Protein AF-A0A2D8XC23-F1 (afdb_monomer)

Nearest PDB structures (foldseek):
  6x6s-assembly1_BE  TM=3.545E-01  e=5.068E+00  Helicobacter pylori
  8ykc-assembly1_B  TM=3.978E-01  e=8.300E+00  Methylocapsa palsarum

Mean predicted aligned error: 5.04 Å

Secondary structure (DSSP, 8-state):
-PPPPPPPP-HHHHHHHHHHHH-HHHHHHHHHHHHHHHHHHHTTT-EEEEEESHHHHHHHHHHHHTT-S-TTEEEEEESS--

Solvent-accessible surface area (backbone atoms only — not comparable to full-atom values): 4935 Å² total; per-residue (Å²): 130,87,75,85,78,87,76,83,91,50,72,68,62,53,52,55,50,42,36,72,76,57,34,60,67,54,44,50,54,51,50,54,52,52,48,53,57,49,48,62,58,43,69,75,62,55,45,78,45,78,51,38,19,57,68,51,45,53,50,55,51,50,35,51,75,71,63,70,56,57,92,43,56,44,82,45,71,36,70,48,76,121

Sequence (82 aa):
LPGVQPTLFFAPSQIQKRNKDWGAEVLQAKISKAWGTFLASVDGWMKVERSGGRDVTKQVYLDVLEGKVAPESGKIISLWDI

pLDDT: mean 95.5, std 4.8, range [72.25, 98.56]

Foldseek 3Di:
DDDDDDDDDDPVVVQVVCCVVPNDVVVVVVVVVVVVVVVVVLVVQADEDEFEAQVVVVVVVVCVVVVVDDPNYHYDYYNHGD

Structure (mmCIF, N/CA/C/O backbone):
data_AF-A0A2D8XC23-F1
#
_entry.id   AF-A0A2D8XC23-F1
#
loop_
_atom_site.group_PDB
_atom_site.id
_atom_site.type_symbol
_atom_site.label_atom_id
_atom_site.label_alt_id
_atom_site.label_comp_id
_atom_site.label_asym_id
_atom_site.label_entity_id
_atom_site.label_seq_id
_atom_site.pdbx_PDB_ins_code
_atom_site.Cartn_x
_atom_site.Cartn_y
_atom_site.Cartn_z
_atom_site.occupancy
_atom_site.B_iso_or_equiv
_atom_site.auth_seq_id
_atom_site.auth_comp_id
_atom_site.auth_asym_id
_atom_site.auth_atom_id
_atom_site.pdbx_PDB_model_num
ATOM 1 N N . LEU A 1 1 ? -20.433 -31.167 17.565 1.00 72.25 1 LEU A N 1
ATOM 2 C CA . LEU A 1 1 ? -21.244 -29.929 17.477 1.00 72.25 1 LEU A CA 1
ATOM 3 C C . LEU A 1 1 ? -20.923 -29.253 16.149 1.00 72.25 1 LEU A C 1
ATOM 5 O O . LEU A 1 1 ? -19.751 -29.283 15.784 1.00 72.25 1 LEU A O 1
ATOM 9 N N . PRO A 1 2 ? -21.900 -28.703 15.410 1.00 81.06 2 PRO A N 1
ATOM 10 C CA . PRO A 1 2 ? -21.601 -27.912 14.218 1.00 81.06 2 PRO A CA 1
ATOM 11 C C . PRO A 1 2 ? -20.780 -26.672 14.615 1.00 81.06 2 PRO A C 1
ATOM 13 O O . PRO A 1 2 ? -21.072 -26.034 15.626 1.00 81.06 2 PRO A O 1
ATOM 16 N N . GLY A 1 3 ? -19.708 -26.387 13.872 1.00 83.00 3 GLY A N 1
ATOM 17 C CA . GLY A 1 3 ? -18.809 -25.258 14.135 1.00 83.00 3 GLY A CA 1
ATOM 18 C C . GLY A 1 3 ? -19.451 -23.897 13.850 1.00 83.00 3 GLY A C 1
ATOM 19 O O . GLY A 1 3 ? -20.521 -23.812 13.248 1.00 83.00 3 GLY A O 1
ATOM 20 N N . VAL A 1 4 ? -18.786 -22.819 14.278 1.00 87.19 4 VAL A N 1
ATOM 21 C CA . VAL A 1 4 ? -19.240 -21.441 14.030 1.00 87.19 4 VAL A CA 1
ATOM 22 C C . VAL A 1 4 ? -19.257 -21.169 12.524 1.00 87.19 4 VAL A C 1
ATOM 24 O O . VAL A 1 4 ? -18.274 -21.442 11.835 1.00 87.19 4 VAL A O 1
ATOM 27 N N . GLN A 1 5 ? -20.358 -20.614 12.008 1.00 87.81 5 GLN A N 1
ATOM 28 C CA . GLN A 1 5 ? -20.416 -20.190 10.610 1.00 87.81 5 GLN A CA 1
ATOM 29 C C . GLN A 1 5 ? -19.425 -19.040 10.349 1.00 87.81 5 GLN A C 1
ATOM 31 O O . GLN A 1 5 ? -19.418 -18.062 11.105 1.00 87.81 5 GLN A O 1
ATOM 36 N N . PRO A 1 6 ? -18.620 -19.104 9.272 1.00 86.19 6 PRO A N 1
ATOM 37 C CA . PRO A 1 6 ? -17.741 -18.007 8.891 1.00 86.19 6 PRO A CA 1
ATOM 38 C C . PRO A 1 6 ? -18.550 -16.738 8.618 1.00 86.19 6 PRO A C 1
ATOM 40 O O . PRO A 1 6 ? -19.511 -16.756 7.854 1.00 86.19 6 PRO A O 1
ATOM 43 N N . THR A 1 7 ? -18.147 -15.619 9.215 1.00 84.69 7 THR A N 1
ATOM 44 C CA . THR A 1 7 ? -18.690 -14.302 8.862 1.00 84.69 7 THR A CA 1
ATOM 45 C C . THR A 1 7 ? -17.714 -13.604 7.921 1.00 84.69 7 THR A C 1
ATOM 47 O O . THR A 1 7 ? -16.523 -13.526 8.223 1.00 84.69 7 THR A O 1
ATOM 50 N N . LEU A 1 8 ? -18.201 -13.086 6.792 1.00 88.94 8 LEU A N 1
ATOM 51 C CA . LEU A 1 8 ? -17.379 -12.313 5.858 1.00 88.94 8 LEU A CA 1
ATOM 52 C C . LEU A 1 8 ? -16.859 -11.028 6.517 1.00 88.94 8 LEU A C 1
ATOM 54 O O . LEU A 1 8 ? -17.584 -10.336 7.237 1.00 88.94 8 LEU A O 1
ATOM 58 N N . PHE A 1 9 ? -15.602 -10.683 6.237 1.00 90.12 9 PHE A N 1
ATOM 59 C CA . PHE A 1 9 ? -15.042 -9.404 6.652 1.00 90.12 9 PHE A CA 1
ATOM 60 C C . PHE A 1 9 ? -15.536 -8.299 5.716 1.00 90.12 9 PHE A C 1
ATOM 62 O O . PHE A 1 9 ? -15.241 -8.298 4.524 1.00 90.12 9 PHE A O 1
ATOM 69 N N . PHE A 1 10 ? -16.253 -7.328 6.275 1.00 93.25 10 PHE A N 1
ATOM 70 C CA . PHE A 1 10 ? -16.653 -6.113 5.578 1.00 93.25 10 PHE A CA 1
ATOM 71 C C . PHE A 1 10 ? -16.157 -4.912 6.383 1.00 93.25 10 PHE A C 1
ATOM 73 O O . PHE A 1 10 ? -16.649 -4.652 7.4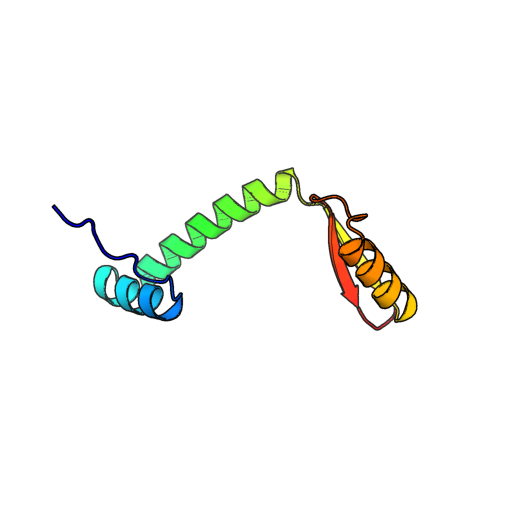80 1.00 93.25 10 PHE A O 1
ATOM 80 N N . ALA A 1 11 ? -15.150 -4.196 5.871 1.00 94.19 11 ALA A N 1
ATOM 81 C CA . ALA A 1 11 ? -14.475 -3.129 6.617 1.00 94.19 11 ALA A CA 1
ATOM 82 C C . ALA A 1 11 ? -15.439 -2.087 7.236 1.00 94.19 11 ALA A C 1
ATOM 84 O O . ALA A 1 11 ? -15.252 -1.741 8.406 1.00 94.19 11 ALA A O 1
ATOM 85 N N . PRO A 1 12 ? -16.519 -1.650 6.551 1.00 94.81 12 PRO A N 1
ATOM 86 C CA . PRO A 1 12 ? -17.477 -0.713 7.136 1.00 94.81 12 PRO A CA 1
ATOM 87 C C . PRO A 1 12 ? -18.181 -1.225 8.403 1.00 94.81 12 PRO A C 1
ATOM 89 O O . PRO A 1 12 ? -18.317 -0.469 9.366 1.00 94.81 12 PRO A O 1
ATOM 92 N N . SER A 1 13 ? -18.589 -2.502 8.455 1.00 95.38 13 SER A N 1
ATOM 93 C CA . SER A 1 13 ? -19.258 -3.055 9.647 1.00 95.38 13 SER A CA 1
ATOM 94 C C . SER A 1 13 ? -18.302 -3.164 10.837 1.00 95.38 13 SER A C 1
ATOM 96 O O . SER A 1 13 ? -18.702 -2.958 11.983 1.00 95.38 13 SER A O 1
ATOM 98 N N . GLN A 1 14 ? -17.014 -3.403 10.575 1.00 95.12 14 GLN A N 1
ATOM 99 C CA . GLN A 1 14 ? -15.985 -3.410 11.614 1.00 95.12 14 GLN A CA 1
ATOM 100 C C . GLN A 1 14 ? -15.724 -2.008 12.170 1.00 95.12 14 GLN A C 1
A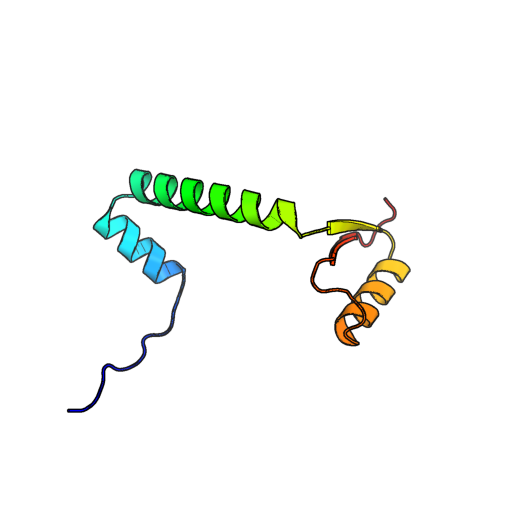TOM 102 O O . GLN A 1 14 ? -15.612 -1.860 13.385 1.00 95.12 14 GLN A O 1
ATOM 107 N N . ILE A 1 15 ? -15.704 -0.972 11.323 1.00 95.94 15 ILE A N 1
ATOM 108 C CA . ILE A 1 15 ? -15.602 0.424 11.780 1.00 95.94 15 ILE A CA 1
ATOM 109 C C . ILE A 1 15 ? -16.803 0.788 12.664 1.00 95.94 15 ILE A C 1
ATOM 111 O O . ILE A 1 15 ? -16.610 1.313 13.758 1.00 95.94 15 ILE A O 1
ATOM 115 N N . GLN A 1 16 ? -18.032 0.459 12.244 1.00 97.19 16 GLN A N 1
ATOM 116 C CA . GLN A 1 16 ? -19.241 0.707 13.044 1.00 97.19 16 GLN A CA 1
ATOM 117 C C . GLN A 1 16 ? -19.173 0.015 14.410 1.00 97.19 16 GLN A C 1
ATOM 119 O O . GLN A 1 16 ? -19.399 0.649 15.442 1.00 97.19 16 GLN A O 1
ATOM 124 N N . LYS A 1 17 ? -18.804 -1.272 14.425 1.00 96.31 17 LYS A N 1
ATOM 125 C CA . LYS A 1 17 ? -18.623 -2.039 15.659 1.00 96.31 17 LYS A CA 1
ATOM 126 C C . LYS A 1 17 ? -17.576 -1.399 16.571 1.00 96.31 17 LYS A C 1
ATOM 128 O O . LYS A 1 17 ? -17.848 -1.193 17.746 1.00 96.31 17 LYS A O 1
ATOM 133 N N . ARG A 1 18 ? -16.396 -1.047 16.051 1.00 97.50 18 ARG A N 1
ATOM 134 C CA . ARG A 1 18 ? -15.322 -0.464 16.871 1.00 97.50 18 ARG A CA 1
ATOM 135 C C . ARG A 1 18 ? -15.616 0.946 17.355 1.00 97.50 18 ARG A C 1
ATOM 137 O O . ARG A 1 18 ? -15.232 1.270 18.472 1.00 97.50 18 ARG A O 1
ATOM 144 N N . ASN A 1 19 ? -16.351 1.741 16.585 1.00 98.00 19 ASN A N 1
ATOM 145 C CA . ASN A 1 19 ? -16.870 3.015 17.071 1.00 98.00 19 ASN A CA 1
ATOM 146 C C . ASN A 1 19 ? -17.842 2.815 18.239 1.00 98.00 19 ASN A C 1
ATOM 148 O O . ASN A 1 19 ? -17.746 3.542 19.221 1.00 98.00 19 ASN A O 1
ATOM 152 N N . LYS A 1 20 ? -18.736 1.817 18.171 1.00 98.25 20 LYS A N 1
ATOM 153 C CA . LYS A 1 20 ? -19.635 1.481 19.286 1.00 98.25 20 LYS A CA 1
ATOM 154 C C . LYS A 1 20 ? -18.873 0.975 20.516 1.00 98.25 20 LYS A C 1
ATOM 156 O O . LYS A 1 20 ? -19.208 1.362 21.628 1.00 98.25 20 LYS A O 1
ATOM 161 N N . ASP A 1 21 ? -17.872 0.119 20.316 1.00 98.12 21 ASP A N 1
ATOM 162 C CA . ASP A 1 21 ? -17.125 -0.515 21.409 1.00 98.12 21 ASP A CA 1
ATOM 163 C C . ASP A 1 21 ? -16.161 0.459 22.111 1.00 98.12 21 ASP A C 1
ATOM 165 O O . ASP A 1 21 ? -15.960 0.357 23.319 1.00 98.12 21 ASP A O 1
ATOM 169 N N . TRP A 1 22 ? -15.509 1.353 21.358 1.00 97.94 22 TRP A N 1
ATOM 170 C CA . TRP A 1 22 ? -14.361 2.137 21.840 1.00 97.94 22 TRP A CA 1
ATOM 171 C C . TRP A 1 22 ? -14.516 3.653 21.693 1.00 97.94 22 TRP A C 1
ATOM 173 O O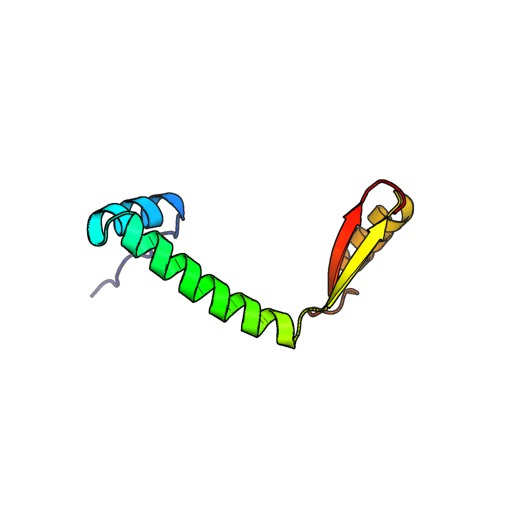 . TRP A 1 22 ? -13.741 4.397 22.287 1.00 97.94 22 TRP A O 1
ATOM 183 N N . GLY A 1 23 ? -15.478 4.123 20.901 1.00 98.19 23 GLY A N 1
ATOM 184 C CA . GLY A 1 23 ? -15.539 5.514 20.464 1.00 98.19 23 GLY A CA 1
ATOM 185 C C . GLY A 1 23 ? -14.549 5.829 19.335 1.00 98.19 23 GLY A C 1
ATOM 186 O O . GLY A 1 23 ? -13.563 5.122 19.105 1.00 98.19 23 GLY A O 1
ATOM 187 N N . ALA A 1 24 ? -14.826 6.917 18.613 1.00 97.06 24 ALA A N 1
ATOM 188 C CA . ALA A 1 24 ? -14.070 7.300 17.421 1.00 97.06 24 ALA A CA 1
ATOM 189 C C . ALA A 1 24 ? -12.609 7.662 17.729 1.00 97.06 24 ALA A C 1
ATOM 191 O O . ALA A 1 24 ? -11.711 7.249 17.000 1.00 97.06 24 ALA A O 1
ATOM 192 N N . GLU A 1 25 ? -12.356 8.385 18.821 1.00 98.31 25 GLU A N 1
ATOM 193 C CA . GLU A 1 25 ? -11.010 8.836 19.194 1.00 98.31 25 GLU A CA 1
ATOM 194 C C . GLU A 1 25 ? -10.066 7.657 19.471 1.00 98.31 25 GLU A C 1
ATOM 196 O O . GLU A 1 25 ? -8.981 7.559 18.895 1.00 98.31 25 GLU A O 1
ATOM 201 N N . VAL A 1 26 ? -10.511 6.701 20.290 1.00 98.38 26 VAL A N 1
ATOM 202 C CA . VAL A 1 26 ? -9.720 5.511 20.632 1.00 98.38 26 VAL A CA 1
ATOM 203 C C . VAL A 1 26 ? -9.503 4.626 19.407 1.00 98.38 26 VAL A C 1
ATOM 205 O O . VAL A 1 26 ? -8.410 4.081 19.230 1.00 98.38 26 VAL A O 1
ATOM 208 N N . LEU A 1 27 ? -10.517 4.477 18.547 1.00 97.81 27 LEU A N 1
ATOM 209 C CA . LEU A 1 27 ? -10.370 3.740 17.295 1.00 97.81 27 LEU A CA 1
ATOM 210 C C . LEU A 1 27 ? -9.296 4.377 16.405 1.00 97.81 27 LEU A C 1
ATOM 212 O O . LEU A 1 27 ? -8.399 3.668 15.948 1.00 97.81 27 LEU A O 1
ATOM 216 N N . GLN A 1 28 ? -9.346 5.696 16.206 1.00 97.56 28 GLN A N 1
ATOM 217 C CA . GLN A 1 28 ? -8.350 6.409 15.405 1.00 97.56 28 GLN A CA 1
ATOM 218 C C . GLN A 1 28 ? -6.946 6.274 15.996 1.00 97.56 28 GLN A C 1
ATOM 220 O O . GLN A 1 28 ? -6.018 5.918 15.275 1.00 97.56 28 GLN A O 1
ATOM 225 N N . ALA A 1 29 ? -6.780 6.433 17.312 1.00 98.25 29 ALA A N 1
ATOM 226 C CA . ALA A 1 29 ? -5.484 6.250 17.966 1.00 98.25 29 ALA A CA 1
ATOM 227 C C . ALA A 1 29 ? -4.909 4.836 17.751 1.00 98.25 29 ALA A C 1
ATOM 229 O O . ALA A 1 29 ? -3.715 4.670 17.485 1.00 98.25 29 ALA A O 1
ATOM 230 N N . LYS A 1 30 ? -5.757 3.799 17.824 1.00 97.75 30 LYS A N 1
ATOM 231 C CA . LYS A 1 30 ? -5.347 2.408 17.573 1.00 97.75 30 LYS A CA 1
ATOM 232 C C . LYS A 1 30 ? -4.958 2.173 16.115 1.00 97.75 30 LYS A C 1
ATOM 234 O O . LYS A 1 30 ? -3.941 1.521 15.880 1.00 97.75 30 LYS A O 1
ATOM 239 N N . ILE A 1 31 ? -5.729 2.701 15.162 1.00 96.75 31 ILE A N 1
ATOM 240 C CA . ILE A 1 31 ? -5.418 2.607 13.728 1.00 96.75 31 ILE A CA 1
ATOM 241 C C . ILE A 1 31 ? -4.097 3.315 13.436 1.00 96.75 31 ILE A C 1
ATOM 243 O O . ILE A 1 31 ? -3.211 2.697 12.857 1.00 96.75 31 ILE A O 1
ATOM 247 N N . SER A 1 32 ? -3.918 4.553 13.901 1.00 97.88 32 SER A N 1
ATOM 248 C CA . SER A 1 32 ? -2.688 5.325 13.690 1.00 97.88 32 SER A CA 1
ATOM 249 C C . SER A 1 32 ? -1.456 4.613 14.244 1.00 97.88 32 SER A C 1
ATOM 251 O O . SER A 1 32 ? -0.434 4.532 13.565 1.00 97.88 32 SER A O 1
ATOM 253 N N . LYS A 1 33 ? -1.550 4.030 15.447 1.00 98.12 33 LYS A N 1
ATOM 254 C CA . LYS A 1 33 ? -0.452 3.242 16.026 1.00 98.12 33 LYS A CA 1
ATOM 255 C C . LYS A 1 33 ? -0.124 2.013 15.175 1.00 98.12 33 LYS A C 1
ATOM 257 O O . LYS A 1 33 ? 1.042 1.786 14.867 1.00 98.12 33 LYS A O 1
ATOM 262 N N . ALA A 1 34 ? -1.138 1.229 14.803 1.00 97.75 34 ALA A N 1
ATOM 263 C CA . ALA A 1 34 ? -0.946 0.037 13.977 1.00 97.75 34 ALA A CA 1
ATOM 264 C C . ALA A 1 34 ? -0.368 0.392 12.598 1.00 97.75 34 ALA A C 1
ATOM 266 O O . ALA A 1 34 ? 0.524 -0.297 12.110 1.00 97.75 34 ALA A O 1
ATOM 267 N N . TRP A 1 35 ? -0.829 1.498 12.012 1.00 97.94 35 TRP A N 1
ATOM 268 C CA . TRP A 1 35 ? -0.339 2.022 10.744 1.00 97.94 35 TRP A CA 1
ATOM 269 C C . TRP A 1 35 ? 1.133 2.423 10.822 1.00 97.94 35 TRP A C 1
ATOM 271 O O . TRP A 1 35 ? 1.914 2.011 9.972 1.00 97.9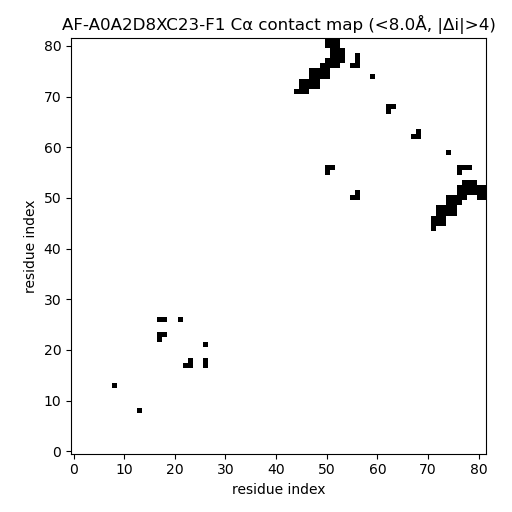4 35 TRP A O 1
ATOM 281 N N . GLY A 1 36 ? 1.543 3.136 11.876 1.00 98.12 36 GLY A N 1
ATOM 282 C CA . GLY A 1 36 ? 2.948 3.490 12.087 1.00 98.12 36 GLY A CA 1
ATOM 283 C C . GLY A 1 36 ? 3.863 2.266 12.202 1.00 98.12 36 GLY A C 1
ATOM 284 O O . GLY A 1 36 ? 4.906 2.214 11.557 1.00 98.12 36 GLY A O 1
ATOM 285 N N . THR A 1 37 ? 3.458 1.243 12.965 1.00 97.50 37 THR A N 1
ATOM 286 C CA . THR A 1 37 ? 4.216 -0.019 13.058 1.00 97.50 37 THR A CA 1
ATOM 287 C C . THR A 1 37 ? 4.284 -0.750 11.716 1.00 97.50 37 THR A C 1
ATOM 289 O O . THR A 1 37 ? 5.333 -1.283 11.363 1.00 97.50 37 THR A O 1
ATOM 292 N N . PHE A 1 38 ? 3.185 -0.765 10.960 1.00 97.44 38 PHE A N 1
ATOM 293 C CA . PHE A 1 38 ? 3.152 -1.368 9.633 1.00 97.44 38 PHE A CA 1
ATOM 294 C C . PHE A 1 38 ? 4.093 -0.650 8.659 1.00 97.44 38 PHE A C 1
ATOM 296 O O . PHE A 1 38 ? 4.912 -1.313 8.029 1.00 97.44 38 PHE A O 1
ATOM 303 N N . LEU A 1 39 ? 4.041 0.684 8.586 1.00 96.56 39 LEU A N 1
ATOM 304 C CA . LEU A 1 39 ? 4.926 1.468 7.720 1.00 96.56 39 LEU A CA 1
ATOM 305 C C . LEU A 1 39 ? 6.403 1.246 8.056 1.00 96.56 39 LEU A C 1
ATOM 307 O O . LEU A 1 39 ? 7.180 0.966 7.153 1.00 96.56 39 LEU A O 1
ATOM 311 N N . ALA A 1 40 ? 6.771 1.242 9.340 1.00 96.75 40 ALA A N 1
ATOM 312 C CA . ALA A 1 40 ? 8.146 0.952 9.752 1.00 96.75 40 ALA A CA 1
ATOM 313 C C . ALA A 1 40 ? 8.623 -0.439 9.294 1.00 96.75 40 ALA A C 1
ATOM 315 O O . ALA A 1 40 ? 9.790 -0.620 8.953 1.00 96.75 40 ALA A O 1
ATOM 316 N N . SER A 1 41 ? 7.726 -1.432 9.263 1.00 96.25 41 SER A N 1
ATOM 317 C CA . SER A 1 41 ? 8.040 -2.744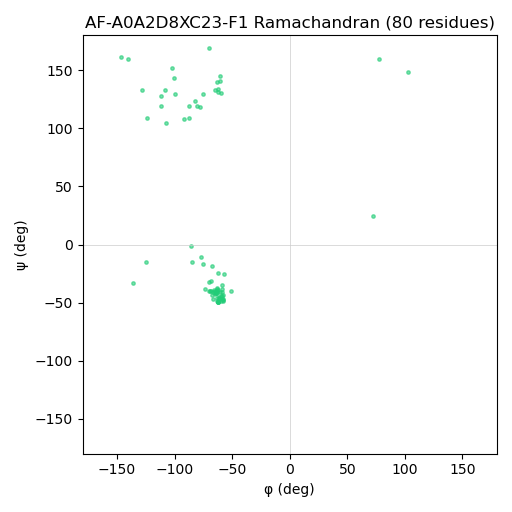 8.692 1.00 96.25 41 SER A CA 1
ATOM 318 C C . SER A 1 41 ? 8.179 -2.693 7.172 1.00 96.25 41 SER A C 1
ATOM 320 O O . SER A 1 41 ? 9.040 -3.386 6.641 1.00 96.25 41 SER A O 1
ATOM 322 N N . VAL A 1 42 ? 7.328 -1.933 6.477 1.00 96.38 42 VAL A N 1
ATOM 323 C CA . VAL A 1 42 ? 7.342 -1.793 5.011 1.00 96.38 42 VAL A CA 1
ATOM 324 C C . VAL A 1 42 ? 8.607 -1.087 4.530 1.00 96.38 42 VAL A C 1
ATOM 326 O O . VAL A 1 42 ? 9.218 -1.554 3.571 1.00 96.38 42 VAL A O 1
ATOM 329 N N . ASP A 1 43 ? 9.048 -0.042 5.231 1.00 95.38 43 ASP A N 1
ATOM 330 C CA . ASP A 1 43 ? 10.264 0.719 4.913 1.00 95.38 43 ASP A CA 1
ATOM 331 C C . ASP A 1 43 ? 11.528 -0.159 4.877 1.00 95.38 43 ASP A C 1
ATOM 333 O O . ASP A 1 43 ? 12.496 0.163 4.192 1.00 95.38 43 ASP A O 1
ATOM 337 N N . GLY A 1 44 ? 11.525 -1.291 5.590 1.00 95.62 44 GLY A N 1
ATOM 338 C CA . GLY A 1 44 ? 12.649 -2.227 5.616 1.00 95.62 44 GLY A CA 1
ATOM 339 C C . GLY A 1 44 ? 12.795 -3.096 4.365 1.00 95.62 44 GLY A C 1
ATOM 340 O O . GLY A 1 44 ? 13.857 -3.688 4.176 1.00 95.62 44 GLY A O 1
ATOM 341 N N . TRP A 1 45 ? 11.762 -3.211 3.523 1.00 96.06 45 TRP A N 1
ATOM 342 C CA . TRP A 1 45 ? 11.801 -4.115 2.367 1.00 96.06 45 TRP A CA 1
ATOM 343 C C . TRP A 1 45 ? 11.261 -3.517 1.069 1.00 96.06 45 TRP A C 1
ATOM 345 O O . TRP A 1 45 ? 11.781 -3.858 0.012 1.00 96.06 45 TRP A O 1
ATOM 355 N N . MET A 1 46 ? 10.260 -2.637 1.110 1.00 97.75 46 MET A N 1
ATOM 356 C CA . MET A 1 46 ? 9.616 -2.101 -0.091 1.00 97.75 46 MET A CA 1
ATOM 357 C C . MET A 1 46 ? 10.488 -1.049 -0.785 1.00 97.75 46 MET A C 1
ATOM 359 O O . MET A 1 46 ? 10.911 -0.064 -0.183 1.00 97.75 46 MET A O 1
ATOM 363 N N . LYS A 1 47 ? 10.684 -1.205 -2.093 1.00 97.62 47 LYS A N 1
ATOM 364 C CA . LYS A 1 47 ? 11.363 -0.253 -2.976 1.00 97.62 47 LYS A CA 1
ATOM 365 C C . LYS A 1 47 ? 10.327 0.421 -3.862 1.00 97.62 47 LYS A C 1
ATOM 367 O O . LYS A 1 47 ? 9.816 -0.181 -4.803 1.00 97.62 47 LYS A O 1
ATOM 372 N N . VAL A 1 48 ? 10.000 1.673 -3.556 1.00 96.44 48 VAL A N 1
ATOM 373 C CA . VAL A 1 48 ? 9.054 2.448 -4.367 1.00 96.44 48 VAL A CA 1
ATOM 374 C C . VAL A 1 48 ? 9.765 3.009 -5.594 1.00 96.44 48 VAL A C 1
ATOM 376 O O . VAL A 1 48 ? 10.678 3.824 -5.476 1.00 96.44 48 VAL A O 1
ATOM 379 N N . GLU A 1 49 ? 9.304 2.615 -6.775 1.00 97.06 49 GLU A N 1
ATOM 380 C CA . GLU A 1 49 ? 9.821 3.054 -8.067 1.00 97.06 49 GLU A CA 1
ATOM 381 C C . GLU A 1 49 ? 8.782 3.917 -8.781 1.00 97.06 49 GLU A C 1
ATOM 383 O O . GLU A 1 49 ? 7.621 3.527 -8.943 1.00 97.06 49 GLU A O 1
ATOM 388 N N . ARG A 1 50 ? 9.205 5.107 -9.212 1.00 97.69 50 ARG A N 1
ATOM 389 C CA . ARG A 1 50 ? 8.361 6.070 -9.924 1.00 97.69 50 ARG A CA 1
ATOM 390 C C . ARG A 1 50 ? 8.770 6.129 -11.386 1.00 97.69 50 ARG A C 1
ATOM 392 O O . ARG A 1 5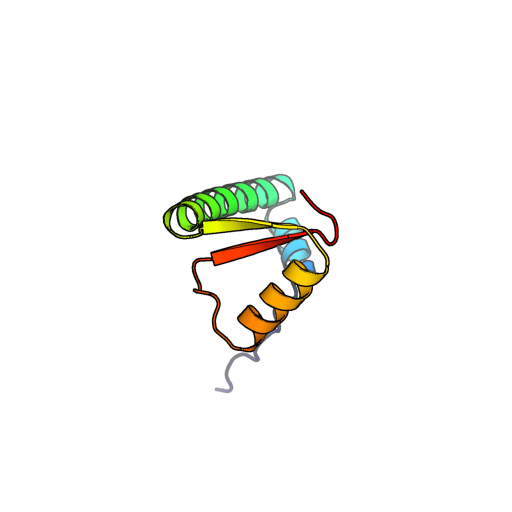0 ? 9.955 6.222 -11.686 1.00 97.69 50 ARG A O 1
ATOM 399 N N . SER A 1 51 ? 7.790 6.080 -12.279 1.00 96.81 51 SER A N 1
ATOM 400 C CA . SER A 1 51 ? 8.014 6.169 -13.723 1.00 96.81 51 SER A CA 1
ATOM 401 C C . SER A 1 51 ? 6.856 6.887 -14.425 1.00 96.81 51 SER A C 1
ATOM 403 O O . SER A 1 51 ? 5.774 7.036 -13.848 1.00 96.81 51 SER A O 1
ATOM 405 N N . GLY A 1 52 ? 7.090 7.378 -15.640 1.00 97.31 52 GLY A N 1
ATOM 406 C CA . GLY A 1 52 ? 6.124 8.173 -16.395 1.00 97.31 52 GLY A CA 1
ATOM 407 C C . GLY A 1 52 ? 6.123 7.834 -17.877 1.00 97.31 52 GLY A C 1
ATOM 408 O O . GLY A 1 52 ? 7.081 7.261 -18.392 1.00 97.31 52 GLY A O 1
ATOM 409 N N . GLY A 1 53 ? 5.025 8.184 -18.537 1.00 98.25 53 GLY A N 1
ATOM 410 C CA . GLY A 1 53 ? 4.824 7.985 -19.966 1.00 98.25 53 GLY A CA 1
ATOM 411 C C . GLY A 1 53 ? 3.923 6.790 -20.285 1.00 98.25 53 GLY A C 1
ATOM 412 O O . GLY A 1 53 ? 3.866 5.774 -19.582 1.00 98.25 53 GLY A O 1
ATOM 413 N N . ARG A 1 54 ? 3.185 6.912 -21.391 1.00 97.50 54 ARG A N 1
ATOM 414 C CA . ARG A 1 54 ? 2.176 5.925 -21.817 1.00 97.50 54 ARG A CA 1
ATOM 415 C C . ARG A 1 54 ? 2.794 4.565 -22.141 1.00 97.50 54 ARG A C 1
ATOM 417 O O . ARG A 1 54 ? 2.245 3.539 -21.737 1.00 97.50 54 ARG A O 1
ATOM 424 N N . ASP A 1 55 ? 3.939 4.560 -22.820 1.00 97.94 55 ASP A N 1
ATOM 425 C CA . ASP A 1 55 ? 4.641 3.324 -23.179 1.00 97.94 55 ASP A CA 1
ATOM 426 C C . ASP A 1 55 ? 5.207 2.624 -21.942 1.00 97.94 55 ASP A C 1
ATOM 428 O O . ASP A 1 55 ? 5.058 1.411 -21.795 1.00 97.94 55 ASP A O 1
ATOM 432 N N . VAL A 1 56 ? 5.749 3.394 -20.994 1.00 97.50 56 VAL A N 1
ATOM 433 C CA . VAL A 1 56 ? 6.231 2.867 -19.712 1.00 97.50 56 VAL A CA 1
ATOM 434 C C . VAL A 1 56 ? 5.082 2.282 -18.895 1.00 97.50 56 VAL A C 1
ATOM 436 O O . VAL A 1 56 ? 5.210 1.187 -18.354 1.00 97.50 56 VAL A O 1
ATOM 439 N N . THR A 1 57 ? 3.922 2.944 -18.872 1.00 97.69 57 THR A N 1
ATOM 440 C CA . THR A 1 57 ? 2.722 2.416 -18.203 1.00 97.69 57 THR A CA 1
ATOM 441 C C . THR A 1 57 ? 2.316 1.057 -18.763 1.00 97.69 57 THR A C 1
ATOM 443 O O . THR A 1 57 ? 2.070 0.121 -18.000 1.00 97.69 57 THR A O 1
ATOM 446 N N . LYS A 1 58 ? 2.277 0.926 -20.094 1.00 98.12 58 LYS A N 1
ATOM 447 C CA . LYS A 1 58 ? 1.968 -0.348 -20.750 1.00 98.12 58 LYS A CA 1
ATOM 448 C C . LYS A 1 58 ? 3.003 -1.418 -20.406 1.00 98.12 58 LYS A C 1
ATOM 450 O O . LYS A 1 58 ? 2.617 -2.538 -20.084 1.00 98.12 58 LYS A O 1
ATOM 455 N N . GLN A 1 59 ? 4.289 -1.079 -20.469 1.00 98.25 59 GLN A N 1
ATOM 456 C CA . GLN A 1 59 ? 5.365 -2.027 -20.197 1.00 98.25 59 GLN A CA 1
ATOM 457 C C . GLN A 1 59 ? 5.302 -2.549 -18.760 1.00 98.25 59 GLN A C 1
ATOM 459 O O . GLN A 1 59 ? 5.273 -3.757 -18.552 1.00 98.25 59 GLN A O 1
ATOM 464 N N . VAL A 1 60 ? 5.183 -1.654 -17.775 1.00 97.75 60 VAL A N 1
ATOM 465 C CA . VAL A 1 60 ? 5.117 -2.054 -16.364 1.00 97.75 60 VAL A CA 1
ATOM 466 C C . VAL A 1 60 ? 3.875 -2.904 -16.083 1.00 97.75 60 VAL A C 1
ATOM 468 O O . VAL A 1 60 ? 3.965 -3.869 -15.328 1.00 97.75 60 VAL A O 1
ATOM 471 N N . TYR A 1 61 ? 2.729 -2.609 -16.709 1.00 97.50 61 TYR A N 1
ATOM 472 C CA . TYR A 1 61 ? 1.549 -3.472 -16.606 1.00 97.50 61 TYR A CA 1
ATOM 473 C C . TYR A 1 61 ? 1.827 -4.899 -17.105 1.00 97.50 61 TYR A C 1
ATOM 475 O O . TYR A 1 61 ? 1.482 -5.857 -16.414 1.00 97.50 61 TYR A O 1
ATOM 483 N N . LEU A 1 62 ? 2.461 -5.047 -18.274 1.00 98.56 62 LEU A N 1
ATOM 484 C CA . LEU A 1 62 ? 2.801 -6.362 -18.827 1.00 98.56 62 LEU A CA 1
ATOM 485 C C . LEU A 1 62 ? 3.812 -7.102 -17.945 1.00 98.56 62 LEU A C 1
ATOM 487 O O . LEU A 1 62 ? 3.634 -8.288 -17.689 1.00 98.56 62 LEU A O 1
ATOM 491 N N . ASP A 1 63 ? 4.812 -6.404 -17.403 1.00 98.31 63 ASP A N 1
ATOM 492 C CA . ASP A 1 63 ? 5.789 -7.014 -16.498 1.00 98.31 63 ASP A CA 1
ATOM 493 C C . ASP A 1 63 ? 5.137 -7.523 -15.202 1.00 98.31 63 ASP A C 1
ATOM 495 O O . ASP A 1 63 ? 5.498 -8.593 -14.709 1.00 98.31 63 ASP A O 1
ATOM 499 N N . VAL A 1 64 ? 4.153 -6.799 -14.652 1.00 97.50 64 VAL A N 1
ATOM 500 C CA . VAL A 1 64 ? 3.370 -7.272 -13.495 1.00 97.50 64 VAL A CA 1
ATOM 501 C C . VAL A 1 64 ? 2.515 -8.478 -13.881 1.00 97.50 64 VAL A C 1
ATOM 503 O O . VAL A 1 64 ? 2.514 -9.476 -13.163 1.00 97.50 64 VAL A O 1
ATOM 506 N N . LEU A 1 65 ? 1.807 -8.403 -15.013 1.00 98.12 65 LEU A N 1
ATOM 507 C CA . LEU A 1 65 ? 0.932 -9.472 -15.503 1.00 98.12 65 LEU A CA 1
ATOM 508 C C . LEU A 1 65 ? 1.696 -10.785 -15.732 1.00 98.12 65 LEU A C 1
ATOM 510 O O . LEU A 1 65 ? 1.181 -11.860 -15.435 1.00 98.12 65 LEU A O 1
ATOM 514 N N . GLU A 1 66 ? 2.925 -10.692 -16.233 1.00 98.38 66 GLU A N 1
ATOM 515 C CA . GLU A 1 66 ? 3.801 -11.831 -16.515 1.00 98.38 66 GLU A CA 1
ATOM 516 C C . GLU A 1 66 ? 4.613 -12.299 -15.292 1.00 98.38 66 GLU A C 1
ATOM 518 O O . GLU A 1 66 ? 5.374 -13.260 -15.394 1.00 98.38 66 GLU A O 1
ATOM 523 N N . GLY A 1 67 ? 4.471 -11.644 -14.133 1.00 97.75 67 GLY A N 1
ATOM 524 C CA . GLY A 1 67 ? 5.181 -12.016 -12.905 1.00 97.75 6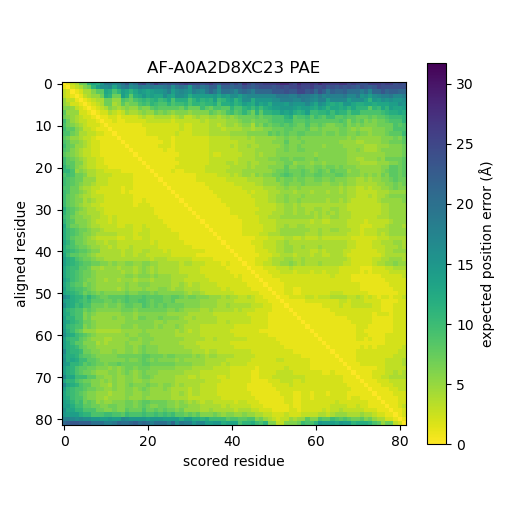7 GLY A CA 1
ATOM 525 C C . GLY A 1 67 ? 6.677 -11.679 -12.913 1.00 97.75 67 GLY A C 1
ATOM 526 O O . GLY A 1 67 ? 7.453 -12.307 -12.197 1.00 97.75 67 GLY A O 1
ATOM 527 N N . LYS A 1 68 ? 7.099 -10.698 -13.718 1.00 98.31 68 LYS A 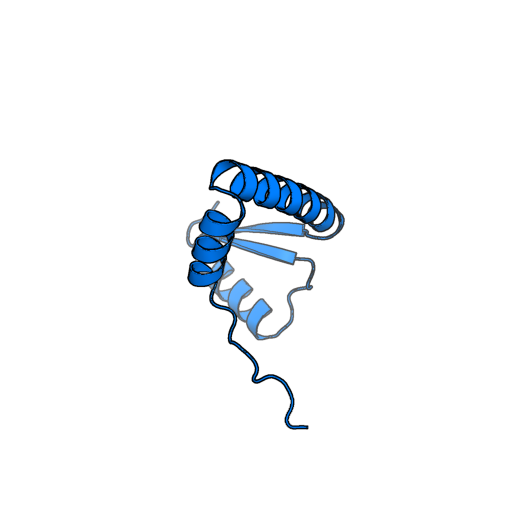N 1
ATOM 528 C CA . LYS A 1 68 ? 8.498 -10.242 -13.825 1.00 98.31 68 LYS A CA 1
ATOM 529 C C . LYS A 1 68 ? 8.881 -9.204 -12.771 1.00 98.31 68 LYS A C 1
ATOM 531 O O . LYS A 1 68 ? 10.064 -8.926 -12.584 1.00 98.31 68 LYS A O 1
ATOM 536 N N . VAL A 1 69 ? 7.900 -8.604 -12.100 1.00 97.88 69 VAL A N 1
ATOM 537 C CA . VAL A 1 69 ? 8.143 -7.607 -11.053 1.00 97.88 69 VAL A CA 1
ATOM 538 C C . VAL A 1 69 ? 8.453 -8.308 -9.735 1.00 97.88 69 VAL A C 1
ATOM 540 O O . VAL A 1 69 ? 7.661 -9.110 -9.244 1.00 97.88 69 VAL A O 1
ATOM 543 N N . ALA A 1 70 ? 9.614 -7.986 -9.162 1.00 97.25 70 ALA A N 1
ATOM 544 C CA . ALA A 1 70 ? 10.013 -8.482 -7.853 1.00 97.25 70 ALA A CA 1
ATOM 545 C C . ALA A 1 70 ? 9.000 -8.034 -6.778 1.00 97.25 70 ALA A C 1
ATOM 547 O O . ALA A 1 70 ? 8.529 -6.894 -6.835 1.00 97.25 70 ALA A O 1
ATOM 548 N N . PRO A 1 71 ? 8.659 -8.887 -5.797 1.00 95.19 71 PRO A N 1
ATOM 549 C CA . PRO A 1 71 ? 7.622 -8.587 -4.809 1.00 95.19 71 PRO A CA 1
ATOM 550 C C . PRO A 1 71 ? 7.948 -7.365 -3.945 1.00 95.19 71 PRO A C 1
ATOM 552 O O . PRO A 1 71 ? 7.032 -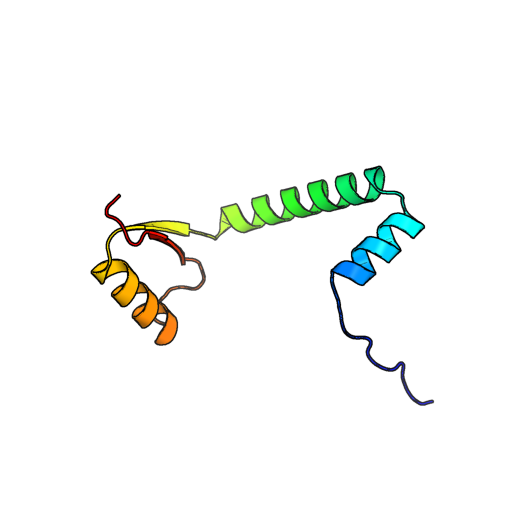6.721 -3.441 1.00 95.19 71 PRO A O 1
ATOM 555 N N . GLU A 1 72 ? 9.228 -7.018 -3.791 1.00 97.44 72 GLU A N 1
ATOM 556 C CA . GLU A 1 72 ? 9.647 -5.806 -3.096 1.00 97.44 72 GLU A CA 1
ATOM 557 C C . GLU A 1 72 ? 9.482 -4.512 -3.906 1.00 97.44 72 GLU A C 1
ATOM 559 O O . GLU A 1 72 ? 9.659 -3.435 -3.347 1.00 97.44 72 GLU A O 1
ATOM 564 N N . SER A 1 73 ? 9.191 -4.580 -5.208 1.00 97.62 73 SER A N 1
ATOM 565 C CA . SER A 1 73 ? 9.123 -3.403 -6.080 1.00 97.62 73 SER A CA 1
ATOM 566 C C . SER A 1 73 ? 7.701 -2.838 -6.135 1.00 97.62 73 SER A C 1
ATOM 568 O O . SER A 1 73 ? 6.798 -3.396 -6.762 1.00 97.62 73 SER A O 1
ATOM 570 N N . GLY A 1 74 ? 7.500 -1.688 -5.492 1.00 96.50 74 GLY A N 1
ATOM 571 C CA . GLY A 1 74 ? 6.257 -0.925 -5.539 1.00 96.50 74 GLY A CA 1
ATOM 572 C C . GLY A 1 74 ? 6.251 0.039 -6.723 1.00 96.50 74 GLY A C 1
ATOM 573 O O . GLY A 1 74 ? 6.947 1.051 -6.698 1.00 96.50 74 GLY A O 1
ATOM 574 N N . LYS A 1 75 ? 5.447 -0.238 -7.753 1.00 97.50 75 LYS A N 1
ATOM 575 C CA . LYS A 1 75 ? 5.368 0.593 -8.966 1.00 97.50 75 LYS A CA 1
ATOM 576 C C . LYS A 1 75 ? 4.350 1.728 -8.805 1.00 97.50 75 LYS A C 1
ATOM 578 O O . LYS A 1 75 ? 3.158 1.475 -8.652 1.00 97.50 75 LYS A O 1
ATOM 583 N N . ILE A 1 76 ? 4.800 2.980 -8.896 1.00 97.00 76 ILE A N 1
ATOM 584 C CA . ILE A 1 76 ? 3.943 4.167 -9.046 1.00 97.00 76 ILE A CA 1
ATOM 585 C C . ILE A 1 76 ? 4.175 4.733 -10.443 1.00 97.00 76 ILE A C 1
ATOM 587 O O . ILE A 1 76 ? 5.292 5.123 -10.781 1.00 97.00 76 ILE A O 1
ATOM 591 N N . ILE A 1 77 ? 3.125 4.781 -11.260 1.00 97.31 77 ILE A N 1
ATOM 592 C CA . ILE A 1 77 ? 3.260 5.116 -12.677 1.00 97.31 77 ILE A CA 1
ATOM 593 C C . ILE A 1 77 ? 2.296 6.239 -13.042 1.00 97.31 77 ILE A C 1
ATOM 595 O O . ILE A 1 77 ? 1.114 6.191 -12.699 1.00 97.31 77 ILE A O 1
ATOM 599 N N . SER A 1 78 ? 2.810 7.241 -13.745 1.00 96.81 78 SER A N 1
ATOM 600 C CA . SER A 1 78 ? 2.022 8.303 -14.364 1.00 96.81 78 SER A CA 1
ATOM 601 C C . SER A 1 78 ? 1.852 8.027 -15.858 1.00 96.81 78 SER A C 1
ATOM 603 O O . SER A 1 78 ? 2.783 7.584 -16.525 1.00 96.81 78 SER A O 1
ATOM 605 N N . LEU A 1 79 ? 0.684 8.358 -16.416 1.00 96.75 79 LEU A N 1
ATOM 606 C CA . LEU A 1 79 ? 0.488 8.357 -17.874 1.00 96.75 79 LEU A CA 1
ATOM 607 C C . LEU A 1 79 ? 1.306 9.450 -18.578 1.00 96.75 79 LEU A C 1
ATOM 609 O O . LEU A 1 79 ? 1.503 9.386 -19.791 1.00 96.75 79 LEU A O 1
ATOM 613 N N . TRP A 1 80 ? 1.748 10.446 -17.817 1.00 95.50 80 TRP A N 1
ATOM 614 C CA . TRP A 1 80 ? 2.527 11.592 -18.266 1.00 95.50 80 TRP A CA 1
ATOM 615 C C . TRP A 1 80 ? 3.994 11.403 -17.899 1.00 95.50 80 TRP A C 1
ATOM 617 O O . TRP A 1 80 ? 4.288 10.742 -16.898 1.00 95.50 80 TRP A O 1
ATOM 627 N N . ASP A 1 81 ? 4.883 12.002 -18.683 1.00 90.06 81 ASP A N 1
ATOM 628 C CA . ASP A 1 81 ? 6.308 12.052 -18.363 1.00 90.06 81 ASP A CA 1
ATOM 629 C C . ASP A 1 81 ? 6.521 12.792 -17.029 1.00 90.06 81 ASP A C 1
ATOM 631 O O . ASP A 1 81 ? 5.756 13.702 -16.686 1.00 90.06 81 ASP A O 1
ATOM 635 N N . ILE A 1 82 ? 7.519 12.354 -16.258 1.00 79.19 82 ILE A N 1
ATOM 636 C CA . ILE A 1 82 ? 7.873 12.883 -14.929 1.00 79.19 82 ILE A CA 1
ATOM 637 C C . ILE A 1 82 ? 9.329 13.320 -14.877 1.00 79.19 82 ILE A C 1
ATOM 639 O O . ILE A 1 82 ? 10.147 12.716 -15.606 1.00 79.19 82 ILE A O 1
#

Radius of gyration: 19.71 Å; Cα contacts (8 Å, |Δi|>4): 57; chains: 1; bounding box: 34×43×45 Å